Protein AF-A0A9W9YN54-F1 (afdb_monomer)

Foldseek 3Di:
DDLVLLVVVQVVVQVVQPVPDPPPDPRSCLPAQDEAEAEACRLVSVLVNLVSLLVVVVPPDPVSVSSQLSHQEYEYHQQQPDDPDDSDDPDVSSVVSCVVRHVYYYYHHDVVSVPPPDPDDDDVVVVVVSVVVVVVVVVVPDDDDDDDDDDDDDDDD

Structure (mmCIF, N/CA/C/O backbone):
data_AF-A0A9W9YN54-F1
#
_entry.id   AF-A0A9W9YN54-F1
#
loop_
_atom_site.group_PDB
_atom_site.id
_atom_site.type_symbol
_atom_site.label_atom_id
_atom_site.label_alt_id
_atom_site.label_comp_id
_atom_site.label_asym_id
_atom_site.label_entity_id
_atom_site.label_seq_id
_atom_site.pdbx_PDB_ins_code
_atom_site.Cartn_x
_atom_site.Cartn_y
_atom_site.Cartn_z
_atom_site.occupanc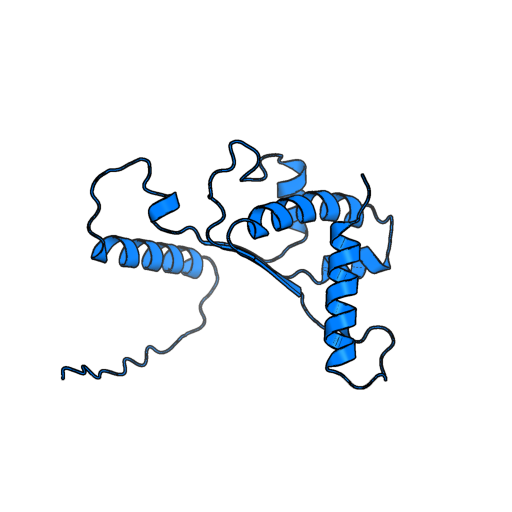y
_atom_site.B_iso_or_equiv
_atom_site.auth_seq_id
_atom_site.auth_comp_id
_atom_site.auth_asym_id
_atom_site.auth_atom_id
_atom_site.pdbx_PDB_model_num
ATOM 1 N N . MET A 1 1 ? 8.197 16.512 4.395 1.00 53.25 1 MET A N 1
ATOM 2 C CA . MET A 1 1 ? 7.361 15.857 3.370 1.00 53.25 1 MET A CA 1
ATOM 3 C C . MET A 1 1 ? 5.983 15.690 3.981 1.00 53.25 1 MET A C 1
ATOM 5 O O . MET A 1 1 ? 5.887 15.106 5.051 1.00 53.25 1 MET A O 1
ATOM 9 N N . THR A 1 2 ? 4.969 16.345 3.429 1.00 62.69 2 THR A N 1
ATOM 10 C CA . THR A 1 2 ? 3.601 16.359 3.968 1.00 62.69 2 THR A CA 1
ATOM 11 C C . THR A 1 2 ? 2.891 15.041 3.635 1.00 62.69 2 THR A C 1
ATOM 13 O O . THR A 1 2 ? 3.028 14.564 2.517 1.00 62.69 2 THR A O 1
ATOM 16 N N . MET A 1 3 ? 2.150 14.452 4.585 1.00 80.81 3 MET A N 1
ATOM 17 C CA . MET A 1 3 ? 1.389 13.193 4.414 1.00 80.81 3 MET A CA 1
ATOM 18 C C . MET A 1 3 ? 0.064 13.446 3.666 1.00 80.81 3 MET A C 1
ATOM 20 O O . MET A 1 3 ? -1.022 13.244 4.214 1.00 80.81 3 MET A O 1
ATOM 24 N N . VAL A 1 4 ? 0.134 14.046 2.476 1.00 85.69 4 VAL A N 1
ATOM 25 C CA . VAL A 1 4 ? -1.045 14.571 1.765 1.00 85.69 4 VAL A CA 1
ATOM 26 C C . VAL A 1 4 ? -1.868 13.439 1.162 1.00 85.69 4 VAL A C 1
ATOM 28 O O . VAL A 1 4 ? -3.093 13.473 1.266 1.00 85.69 4 VAL A O 1
ATOM 31 N N . LEU A 1 5 ? -1.226 12.433 0.565 1.00 89.69 5 LEU A N 1
ATOM 32 C CA . LEU A 1 5 ? -1.926 11.356 -0.134 1.00 89.69 5 LEU A CA 1
ATOM 33 C C . LEU A 1 5 ? -2.658 10.437 0.833 1.00 89.69 5 LEU A C 1
ATOM 35 O O . LEU A 1 5 ? -3.827 10.137 0.604 1.00 89.69 5 LEU A O 1
ATOM 39 N N . CYS A 1 6 ? -2.019 10.029 1.931 1.00 89.19 6 CYS A N 1
ATOM 40 C CA . CYS A 1 6 ? -2.658 9.173 2.928 1.00 89.19 6 CYS A CA 1
ATOM 41 C C . CYS A 1 6 ? -3.861 9.875 3.578 1.00 89.19 6 CYS A C 1
ATOM 43 O O . CYS A 1 6 ? -4.908 9.254 3.757 1.00 89.19 6 CYS A O 1
ATOM 45 N N . ASN A 1 7 ? -3.752 11.177 3.867 1.00 90.69 7 ASN A N 1
ATOM 46 C CA . ASN A 1 7 ? -4.880 11.963 4.374 1.00 90.69 7 ASN A CA 1
ATOM 47 C C . A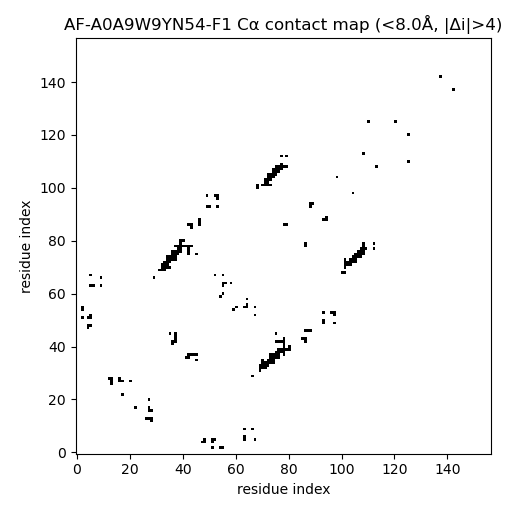SN A 1 7 ? -6.003 12.097 3.343 1.00 90.69 7 ASN A C 1
ATOM 49 O O . ASN A 1 7 ? -7.174 11.929 3.680 1.00 90.69 7 ASN A O 1
ATOM 53 N N . HIS A 1 8 ? -5.658 12.375 2.085 1.00 92.44 8 HIS A N 1
ATOM 54 C CA . HIS A 1 8 ? -6.644 12.505 1.018 1.00 92.44 8 HIS A CA 1
ATOM 55 C C . HIS A 1 8 ? -7.381 11.187 0.760 1.00 92.44 8 HIS A C 1
ATOM 57 O O . HIS A 1 8 ? -8.604 11.175 0.655 1.00 92.44 8 HIS A O 1
ATOM 63 N N . LEU A 1 9 ? -6.655 10.068 0.718 1.00 91.81 9 LEU A N 1
ATOM 64 C CA . LEU A 1 9 ? -7.225 8.738 0.530 1.00 91.81 9 LEU A CA 1
ATOM 65 C C . LEU A 1 9 ? -8.161 8.353 1.680 1.00 91.81 9 LEU A C 1
ATOM 67 O O . LEU A 1 9 ? -9.260 7.860 1.432 1.00 91.81 9 LEU A O 1
ATOM 71 N N . LYS A 1 10 ? -7.752 8.619 2.925 1.00 91.31 10 LYS A N 1
ATOM 72 C CA . LYS A 1 10 ? -8.599 8.418 4.102 1.00 91.31 10 LYS A CA 1
ATOM 73 C C . LYS A 1 10 ? -9.895 9.230 3.995 1.00 91.31 10 LYS A C 1
ATOM 75 O O . LYS A 1 10 ? -10.977 8.667 4.128 1.00 91.31 10 LYS A O 1
ATOM 80 N N . ALA A 1 11 ? -9.793 10.524 3.689 1.00 91.12 11 ALA A N 1
ATOM 81 C CA . ALA A 1 11 ? -10.954 11.401 3.545 1.00 91.12 11 ALA A CA 1
ATOM 82 C C . ALA A 1 11 ? -11.886 10.965 2.399 1.00 91.12 11 ALA A C 1
ATOM 84 O O . ALA A 1 11 ? -13.108 11.042 2.533 1.00 91.12 11 ALA A O 1
ATOM 85 N N . LEU A 1 12 ? -11.325 10.481 1.284 1.00 91.69 12 LEU A N 1
ATOM 86 C CA . LEU A 1 12 ? -12.092 9.945 0.161 1.00 91.69 12 LEU A CA 1
ATOM 87 C C . LEU A 1 12 ? -12.884 8.698 0.571 1.00 91.69 12 LEU A C 1
ATOM 89 O O . LEU A 1 12 ? -14.068 8.601 0.253 1.00 91.69 12 LEU A O 1
ATOM 93 N N . LEU A 1 13 ? -12.254 7.772 1.302 1.00 90.19 13 LEU A N 1
ATOM 94 C CA . LEU A 1 13 ? -12.911 6.565 1.803 1.00 90.19 13 LEU A CA 1
ATOM 95 C C . LEU A 1 13 ? -14.040 6.910 2.782 1.00 90.19 13 LEU A C 1
ATOM 97 O O . LEU A 1 13 ? -15.161 6.444 2.605 1.00 90.19 13 LEU A O 1
ATOM 101 N N . GLU A 1 14 ? -13.772 7.762 3.772 1.00 88.25 14 GLU A N 1
ATOM 102 C CA . GLU A 1 14 ? -14.780 8.216 4.739 1.00 88.25 14 GLU A CA 1
ATOM 103 C C . GLU A 1 14 ? -15.955 8.918 4.047 1.00 88.25 14 GLU A C 1
ATOM 105 O O . GLU A 1 14 ? -17.112 8.686 4.393 1.00 88.25 14 GLU A O 1
ATOM 110 N N . SER A 1 15 ? -15.677 9.753 3.039 1.00 89.75 15 SER A N 1
ATOM 111 C CA . SER A 1 15 ? -16.713 10.423 2.250 1.00 89.75 15 SER A CA 1
ATOM 112 C C . SER A 1 15 ? -17.566 9.431 1.460 1.00 89.75 15 SER A C 1
ATOM 114 O O . SER A 1 15 ? -18.791 9.549 1.467 1.00 89.75 15 SER A O 1
ATOM 116 N N . ALA A 1 16 ? -16.944 8.442 0.814 1.00 88.62 16 ALA A N 1
ATOM 117 C CA . ALA A 1 16 ? -17.654 7.410 0.066 1.00 88.62 16 ALA A CA 1
ATOM 118 C C . ALA A 1 16 ? -18.530 6.551 0.987 1.00 88.62 16 ALA A C 1
ATOM 120 O O . ALA A 1 16 ? -19.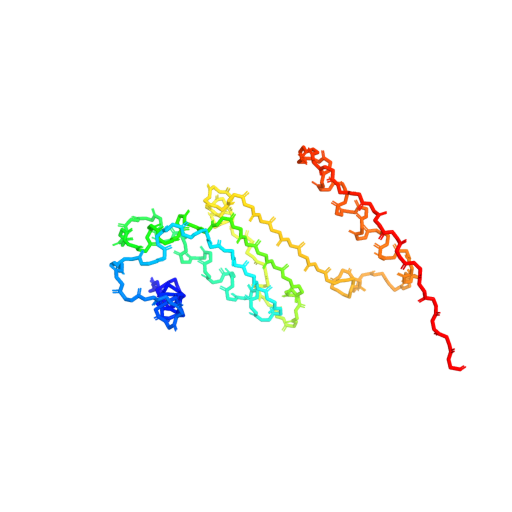680 6.275 0.655 1.00 88.62 16 ALA A O 1
ATOM 121 N N . VAL A 1 17 ? -18.027 6.173 2.162 1.00 86.56 17 VAL A N 1
ATOM 122 C CA . VAL A 1 17 ? -18.786 5.384 3.139 1.00 86.56 17 VAL A CA 1
ATOM 123 C C . VAL A 1 17 ? -19.966 6.179 3.696 1.00 86.56 17 VAL A C 1
ATOM 125 O O . VAL A 1 17 ? -21.081 5.665 3.701 1.00 86.56 17 VAL A O 1
ATOM 128 N N . ARG A 1 18 ? -19.772 7.453 4.060 1.00 84.81 18 ARG A N 1
ATOM 129 C CA . ARG A 1 18 ? -20.852 8.322 4.564 1.00 84.81 18 ARG A CA 1
ATOM 130 C C . ARG A 1 18 ? -21.996 8.503 3.564 1.00 84.81 18 ARG A C 1
ATOM 132 O O . ARG A 1 18 ? -23.139 8.655 3.963 1.00 84.81 18 ARG A O 1
ATOM 139 N N . GLN A 1 19 ? -21.706 8.469 2.264 1.00 85.31 19 GLN A N 1
ATOM 140 C CA . GLN A 1 19 ? -22.746 8.540 1.231 1.00 85.31 19 GLN A CA 1
ATOM 141 C C . GLN A 1 19 ? -23.568 7.249 1.095 1.00 85.31 19 GLN A C 1
ATOM 143 O O . GLN A 1 19 ? -24.634 7.279 0.487 1.00 85.31 19 GLN A O 1
ATOM 148 N N . ASN A 1 20 ? -23.077 6.122 1.617 1.00 83.75 20 ASN A N 1
ATOM 149 C CA . ASN A 1 20 ? -23.673 4.800 1.412 1.00 83.75 20 ASN A CA 1
ATOM 150 C C . ASN A 1 20 ? -24.163 4.130 2.707 1.00 83.75 20 ASN A C 1
ATOM 152 O O . ASN A 1 20 ? -24.905 3.153 2.622 1.00 83.75 20 ASN A O 1
ATOM 156 N N . LEU A 1 21 ? -23.778 4.633 3.885 1.00 77.69 21 LEU A N 1
ATOM 157 C CA . LEU A 1 21 ? -24.194 4.120 5.191 1.00 77.69 21 LEU A CA 1
ATOM 158 C C . LEU A 1 21 ? -24.948 5.191 6.001 1.00 77.69 21 LEU A C 1
ATOM 160 O O . LEU A 1 21 ? -24.616 6.372 5.899 1.00 77.69 21 LEU A O 1
ATOM 164 N N . PRO A 1 22 ? -25.951 4.801 6.810 1.00 68.94 22 PRO A N 1
ATOM 165 C CA . PRO A 1 22 ? -26.634 5.718 7.722 1.00 68.94 22 PRO A CA 1
ATOM 166 C C . PRO A 1 22 ? -25.660 6.305 8.762 1.00 68.94 22 PRO A C 1
ATOM 168 O O . PRO A 1 22 ? -24.761 5.613 9.231 1.00 68.94 22 PRO A O 1
ATOM 171 N N . GLU A 1 23 ? -25.834 7.589 9.100 1.00 62.34 23 GLU A N 1
ATOM 172 C CA . GLU A 1 23 ? -24.861 8.457 9.803 1.00 62.34 23 GLU A CA 1
ATOM 173 C C . GLU A 1 23 ? -24.582 8.138 11.295 1.00 62.34 23 GLU A C 1
ATOM 175 O O . GLU A 1 23 ? -24.257 9.039 12.065 1.00 62.34 23 GLU A O 1
ATOM 180 N N . GLU A 1 24 ? -24.698 6.891 11.753 1.00 64.50 24 GLU A N 1
ATOM 181 C CA . GLU A 1 24 ? -24.649 6.596 13.197 1.00 64.50 24 GLU A CA 1
ATOM 182 C C . GLU A 1 24 ? -23.244 6.325 13.778 1.00 64.50 24 GLU A C 1
ATOM 184 O O . GLU A 1 24 ? -23.108 6.282 14.999 1.00 64.50 24 GLU A O 1
ATOM 189 N N . GLU A 1 25 ? -22.180 6.211 12.967 1.00 64.62 25 GLU A N 1
ATOM 190 C CA . GLU A 1 25 ? -20.832 5.859 13.461 1.00 64.62 25 GLU A CA 1
ATOM 191 C C . GLU A 1 25 ? -19.753 6.941 13.263 1.00 64.62 25 GLU A C 1
ATOM 193 O O . GLU A 1 25 ? -19.559 7.489 12.176 1.00 64.62 25 GLU A O 1
ATOM 198 N N . GLU A 1 26 ? -18.991 7.194 14.336 1.00 65.88 26 GLU A N 1
ATOM 199 C CA . GLU A 1 26 ? -17.934 8.218 14.441 1.00 65.88 26 GLU A CA 1
ATOM 200 C C . GLU A 1 26 ? -16.684 7.903 13.581 1.00 65.88 26 GLU A C 1
ATOM 202 O O . GLU A 1 26 ? -15.976 8.814 13.149 1.00 65.88 26 GLU A O 1
ATOM 207 N N . ASP A 1 27 ? -16.449 6.621 13.274 1.00 68.38 27 ASP A N 1
ATOM 208 C CA . ASP A 1 27 ? -15.549 6.139 12.216 1.00 68.38 27 ASP A CA 1
ATOM 209 C C . ASP A 1 27 ? -16.167 4.893 11.576 1.00 68.38 27 ASP A C 1
ATOM 211 O O . ASP A 1 27 ? -15.740 3.765 11.821 1.00 68.38 27 ASP A O 1
ATOM 215 N N . ALA A 1 28 ? -17.163 5.118 10.716 1.00 72.88 28 ALA A N 1
ATOM 216 C CA . ALA A 1 28 ? -17.834 4.064 9.954 1.00 72.88 28 ALA A CA 1
ATOM 217 C C . ALA A 1 28 ? -16.875 3.203 9.112 1.00 72.88 28 ALA A C 1
ATOM 219 O O . ALA A 1 28 ? -17.297 2.224 8.509 1.00 72.88 28 ALA A O 1
ATOM 220 N N . THR A 1 29 ? -15.595 3.580 9.000 1.00 79.06 29 THR A N 1
ATOM 221 C CA . THR A 1 29 ? -14.605 2.833 8.234 1.00 79.06 29 THR A CA 1
ATOM 222 C C . THR A 1 29 ? -13.720 1.934 9.084 1.00 79.06 29 THR A C 1
ATOM 224 O O . THR A 1 29 ? -12.976 1.150 8.497 1.00 79.06 29 THR A O 1
ATOM 227 N N . PHE A 1 30 ? -13.755 2.041 10.416 1.00 80.38 30 PHE A N 1
ATOM 228 C CA . PHE A 1 30 ? -12.766 1.445 11.320 1.00 80.38 30 PHE A CA 1
ATOM 229 C C . PHE A 1 30 ? -12.598 -0.070 11.128 1.00 80.38 30 PHE A C 1
ATOM 231 O O . PHE A 1 30 ? -11.469 -0.559 11.077 1.00 80.38 30 PHE A O 1
ATOM 238 N N . ASP A 1 31 ? -13.696 -0.792 10.911 1.00 80.62 31 ASP A N 1
ATOM 239 C CA . ASP A 1 31 ? -13.688 -2.253 10.774 1.00 80.62 31 ASP A CA 1
ATOM 240 C C . ASP A 1 31 ? -13.366 -2.751 9.354 1.00 80.62 31 ASP A C 1
ATOM 242 O O . ASP A 1 31 ? -13.234 -3.956 9.117 1.00 80.62 31 ASP A O 1
ATOM 246 N N . PHE A 1 32 ? -13.192 -1.850 8.381 1.00 86.00 32 PHE A N 1
ATOM 247 C CA . PHE A 1 32 ? -12.896 -2.244 7.007 1.00 86.00 32 PHE A CA 1
ATOM 248 C C . PHE A 1 32 ? -11.399 -2.399 6.762 1.00 86.00 32 PHE A C 1
ATOM 250 O O . PHE A 1 32 ? -10.606 -1.466 6.940 1.00 86.00 32 PHE A O 1
ATOM 257 N N . GLN A 1 33 ? -11.030 -3.570 6.240 1.00 92.06 33 GLN A N 1
ATOM 258 C CA . GLN A 1 33 ? -9.744 -3.748 5.580 1.00 92.06 33 GLN A CA 1
ATOM 259 C C . GLN A 1 33 ? -9.696 -2.938 4.285 1.00 92.06 33 GLN A C 1
ATOM 261 O O . GLN A 1 33 ? -10.648 -2.920 3.504 1.00 92.06 33 GLN A O 1
ATOM 266 N N . VAL A 1 34 ? -8.551 -2.313 4.035 1.00 93.75 34 VAL A N 1
ATOM 267 C CA . VAL A 1 34 ? -8.307 -1.498 2.849 1.00 93.75 34 VAL A CA 1
ATOM 268 C C . VAL A 1 34 ? -7.433 -2.282 1.877 1.00 93.75 34 VAL A C 1
ATOM 270 O O . VAL A 1 34 ? -6.334 -2.725 2.212 1.00 93.75 34 VAL A O 1
ATOM 273 N N . ILE A 1 35 ? -7.918 -2.435 0.647 1.00 95.81 35 ILE A N 1
ATOM 274 C CA . ILE A 1 35 ? -7.162 -3.015 -0.464 1.00 95.81 35 ILE A CA 1
ATOM 275 C C . ILE A 1 35 ? -6.900 -1.902 -1.471 1.00 95.81 35 ILE A C 1
ATOM 277 O O . ILE A 1 35 ? -7.838 -1.291 -1.982 1.00 95.81 35 ILE A O 1
ATOM 281 N N . LEU A 1 36 ? -5.628 -1.642 -1.766 1.00 96.06 36 LEU A N 1
ATOM 282 C CA . LEU A 1 36 ? -5.232 -0.634 -2.744 1.00 96.06 36 LEU A CA 1
ATOM 283 C C . LEU A 1 36 ? -4.908 -1.300 -4.073 1.00 96.06 36 LEU A C 1
ATOM 285 O O . LEU A 1 36 ? -4.107 -2.230 -4.131 1.00 96.06 36 LEU A O 1
ATOM 289 N N . VAL A 1 37 ? -5.517 -0.808 -5.148 1.00 96.12 37 VAL A N 1
ATOM 290 C CA . VAL A 1 37 ? -5.298 -1.313 -6.504 1.00 96.12 37 VAL A CA 1
ATOM 291 C C . VAL A 1 37 ? -4.887 -0.151 -7.394 1.00 96.12 37 VAL A C 1
ATOM 293 O O . VAL A 1 37 ? -5.675 0.752 -7.662 1.00 96.12 37 VAL A O 1
ATOM 296 N N . GLY A 1 38 ? -3.635 -0.164 -7.834 1.00 93.00 38 GLY A N 1
ATOM 297 C CA . GLY A 1 38 ? -3.088 0.789 -8.785 1.00 93.00 38 GLY A CA 1
ATOM 298 C C . GLY A 1 38 ? -3.136 0.187 -10.176 1.00 93.00 38 GLY A C 1
ATOM 299 O O . GLY A 1 38 ? -2.579 -0.882 -10.390 1.00 93.00 38 GLY A O 1
ATOM 300 N N . PHE A 1 39 ? -3.784 0.868 -11.117 1.00 90.31 39 PHE A N 1
ATOM 301 C CA . PHE A 1 39 ? -3.764 0.504 -12.533 1.00 90.31 39 PHE A CA 1
ATOM 302 C C . PHE A 1 39 ? -3.125 1.619 -13.359 1.00 90.31 39 PHE A C 1
ATOM 304 O O . PHE A 1 39 ? -3.433 2.794 -13.134 1.00 90.31 39 PHE A O 1
ATOM 311 N N . SER A 1 40 ? -2.259 1.277 -14.319 1.00 85.25 40 SER A N 1
ATOM 312 C CA . SER A 1 40 ? -1.565 2.252 -15.172 1.00 85.25 40 SER A CA 1
ATOM 313 C C . SER A 1 40 ? -0.854 3.320 -14.314 1.00 85.25 40 SER A C 1
ATOM 315 O O . SER A 1 40 ? -0.047 2.982 -13.447 1.00 85.25 40 SER A O 1
ATOM 317 N N . LYS A 1 41 ? -1.184 4.610 -14.461 1.00 86.94 41 LYS A N 1
ATOM 318 C CA . LYS A 1 41 ? -0.635 5.699 -13.625 1.00 86.94 41 LYS A CA 1
ATOM 319 C C . LYS A 1 41 ? -1.001 5.602 -12.138 1.00 86.94 41 LYS A C 1
ATOM 321 O O . LYS A 1 41 ? -0.324 6.210 -11.313 1.00 86.94 41 LYS A O 1
ATOM 326 N N . GLY A 1 42 ? -2.009 4.812 -11.769 1.00 89.75 42 GLY A N 1
ATOM 327 C CA . GLY A 1 42 ? -2.321 4.508 -10.371 1.00 89.75 42 GLY A CA 1
ATOM 328 C C . GLY A 1 42 ? -1.166 3.817 -9.640 1.00 89.75 42 GLY A C 1
ATOM 329 O O . GLY A 1 42 ? -0.999 4.022 -8.442 1.00 89.75 42 GLY A O 1
ATOM 330 N N . CYS A 1 43 ? -0.307 3.082 -10.353 1.00 89.25 43 CYS A N 1
ATOM 331 C CA . CYS A 1 43 ? 0.907 2.485 -9.791 1.00 89.25 43 CYS A CA 1
ATOM 332 C C . CYS A 1 43 ? 1.898 3.539 -9.266 1.00 89.25 43 CYS A C 1
ATOM 334 O O . CYS A 1 43 ? 2.519 3.331 -8.228 1.00 89.25 43 CYS A O 1
ATOM 336 N N . VAL A 1 44 ? 1.990 4.706 -9.915 1.00 87.81 44 VAL A N 1
ATOM 337 C CA . VAL A 1 44 ? 2.825 5.825 -9.438 1.00 87.81 44 VAL A CA 1
ATOM 338 C C . VAL A 1 44 ? 2.278 6.386 -8.125 1.00 87.81 44 VAL A C 1
ATOM 340 O O . VAL A 1 44 ? 3.044 6.689 -7.213 1.00 87.81 44 VAL A O 1
ATOM 343 N N . VAL A 1 45 ? 0.953 6.472 -7.999 1.00 90.56 45 VAL A N 1
ATOM 344 C CA . VAL A 1 45 ? 0.296 6.913 -6.761 1.00 90.56 45 VAL A CA 1
ATOM 345 C C . VAL A 1 45 ? 0.547 5.912 -5.633 1.00 90.56 45 VAL A C 1
ATOM 347 O O . VAL A 1 45 ? 0.872 6.324 -4.523 1.00 90.56 45 VAL A O 1
ATOM 350 N N . LEU A 1 46 ? 0.481 4.603 -5.909 1.00 92.56 46 LEU A N 1
ATOM 351 C CA . LEU A 1 46 ? 0.846 3.582 -4.921 1.00 92.56 46 LEU A CA 1
ATOM 352 C C . LEU A 1 46 ? 2.295 3.727 -4.459 1.00 92.56 46 LEU A C 1
ATOM 354 O O . LEU A 1 46 ? 2.561 3.638 -3.261 1.00 92.56 46 LEU A O 1
ATOM 358 N N . ASN A 1 47 ? 3.217 4.005 -5.384 1.00 90.69 47 ASN A N 1
ATOM 359 C CA . ASN A 1 47 ? 4.613 4.226 -5.029 1.00 90.69 47 ASN A CA 1
ATOM 360 C C . ASN A 1 47 ? 4.743 5.413 -4.061 1.00 90.69 47 ASN A C 1
ATOM 362 O O . ASN A 1 47 ? 5.387 5.297 -3.022 1.00 90.69 47 ASN A O 1
ATOM 366 N N . GLN A 1 48 ? 4.072 6.531 -4.352 1.00 90.19 48 GLN A N 1
ATOM 367 C CA . GLN A 1 48 ? 4.053 7.718 -3.488 1.00 90.19 48 GLN A CA 1
ATOM 368 C C . GLN A 1 48 ? 3.437 7.439 -2.109 1.00 90.19 48 GLN A C 1
ATOM 370 O O . GLN A 1 48 ? 3.983 7.882 -1.097 1.00 90.19 48 GLN A O 1
ATOM 375 N N . ILE A 1 49 ? 2.355 6.657 -2.051 1.00 92.38 49 ILE A N 1
ATOM 376 C CA . ILE A 1 49 ? 1.732 6.229 -0.792 1.00 92.38 49 ILE A CA 1
ATOM 377 C C . ILE A 1 49 ? 2.740 5.480 0.083 1.00 92.38 49 ILE A C 1
ATOM 379 O O . ILE A 1 49 ? 2.794 5.733 1.279 1.00 92.38 49 ILE A O 1
ATOM 383 N N . ILE A 1 50 ? 3.590 4.619 -0.476 1.00 91.81 50 ILE A N 1
ATOM 384 C CA . ILE A 1 50 ? 4.575 3.860 0.316 1.00 91.81 50 ILE A CA 1
ATOM 385 C C . ILE A 1 50 ? 5.603 4.776 0.981 1.00 91.81 50 ILE A C 1
ATOM 387 O O . ILE A 1 50 ? 5.941 4.580 2.152 1.00 91.81 50 ILE A O 1
ATOM 391 N N . TYR A 1 51 ? 6.062 5.811 0.273 1.00 89.81 51 TYR A N 1
ATOM 392 C CA . TYR A 1 51 ? 6.930 6.821 0.876 1.00 89.81 51 TYR A CA 1
ATOM 393 C C . TYR A 1 51 ? 6.241 7.500 2.066 1.00 89.81 51 TYR A C 1
ATOM 395 O O . TYR A 1 51 ? 6.866 7.677 3.115 1.00 89.81 51 TYR A O 1
ATOM 403 N N . GLU A 1 52 ? 4.952 7.828 1.944 1.00 90.56 52 GLU A N 1
ATOM 404 C CA . GLU A 1 52 ? 4.178 8.410 3.042 1.00 90.56 52 GLU A CA 1
ATOM 405 C C . GLU A 1 52 ? 3.921 7.417 4.183 1.00 90.56 52 GLU A C 1
ATOM 407 O O . GLU A 1 52 ? 4.069 7.801 5.341 1.00 90.56 52 GLU A O 1
ATOM 412 N N . LEU A 1 53 ? 3.619 6.144 3.906 1.00 89.44 53 LEU A N 1
ATOM 413 C CA . LEU A 1 53 ? 3.378 5.119 4.931 1.00 89.44 53 LEU A CA 1
ATOM 414 C C . LEU A 1 53 ? 4.573 4.964 5.875 1.00 89.44 53 LEU A C 1
ATOM 416 O O . LEU A 1 53 ? 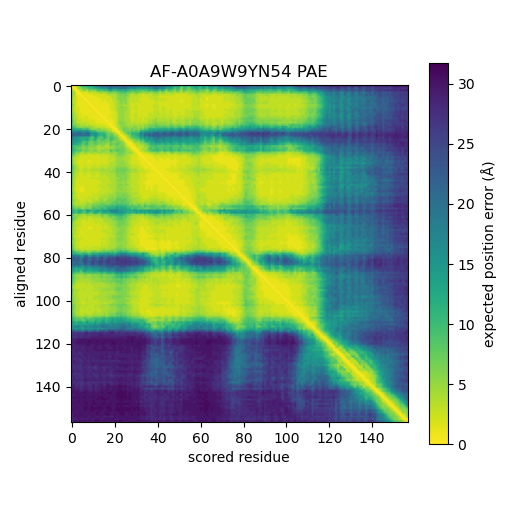4.388 4.870 7.089 1.00 89.44 53 LEU A O 1
ATOM 420 N N . SER A 1 54 ? 5.795 5.025 5.340 1.00 86.94 54 SER A N 1
ATOM 421 C CA . SER A 1 54 ? 7.010 4.990 6.162 1.00 86.94 54 SER A CA 1
ATOM 422 C C . SER A 1 54 ? 7.094 6.146 7.168 1.00 86.94 54 SER A C 1
ATOM 424 O O . SER A 1 54 ? 7.625 5.979 8.265 1.00 86.94 54 SER A O 1
ATOM 426 N N . MET A 1 55 ? 6.532 7.307 6.816 1.00 84.56 55 MET A N 1
ATOM 427 C CA . MET A 1 55 ? 6.473 8.494 7.670 1.00 84.56 55 MET A CA 1
ATOM 428 C C . MET A 1 55 ? 5.294 8.422 8.643 1.00 84.56 55 MET A C 1
ATOM 430 O O . MET A 1 55 ? 5.435 8.810 9.800 1.00 84.56 55 MET A O 1
ATOM 434 N N . VAL A 1 56 ? 4.149 7.884 8.209 1.00 84.31 56 VAL A N 1
ATOM 435 C CA . VAL A 1 56 ? 2.965 7.672 9.059 1.00 84.31 56 VAL A CA 1
ATOM 436 C C . VAL A 1 56 ? 3.309 6.765 10.240 1.00 84.31 56 VAL A C 1
ATOM 438 O O .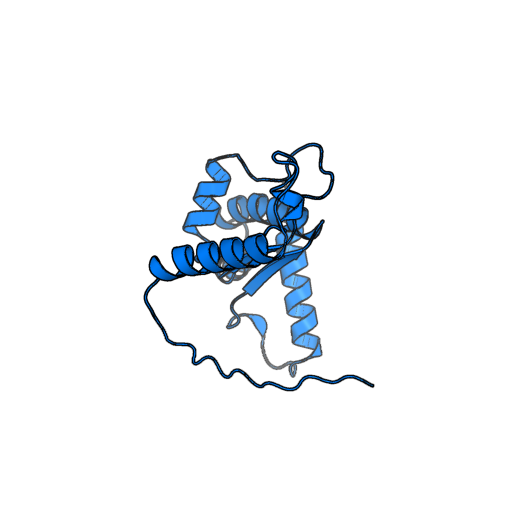 VAL A 1 56 ? 2.989 7.090 11.385 1.00 84.31 56 VAL A O 1
ATOM 441 N N . SER A 1 57 ? 4.039 5.673 9.995 1.00 76.88 57 SER A N 1
ATOM 442 C CA . SER A 1 57 ? 4.465 4.747 11.052 1.00 76.88 57 SER A CA 1
ATOM 443 C C . SER A 1 57 ? 5.479 5.335 12.038 1.00 76.88 57 SER A C 1
ATOM 445 O O . SER A 1 57 ? 5.733 4.719 13.069 1.00 76.88 57 SER A O 1
ATOM 447 N N . ALA A 1 58 ? 6.034 6.523 11.773 1.00 77.62 58 ALA A N 1
ATOM 448 C CA . ALA A 1 58 ? 6.832 7.256 12.754 1.00 77.62 58 ALA A CA 1
ATOM 449 C C . ALA A 1 58 ? 5.971 7.895 13.868 1.00 77.62 58 ALA A C 1
ATOM 451 O O . ALA A 1 58 ? 6.518 8.502 14.785 1.00 77.62 58 ALA A O 1
ATOM 452 N N . GLY A 1 59 ? 4.639 7.743 13.814 1.00 68.44 59 GLY A N 1
ATOM 453 C CA . GLY A 1 59 ? 3.731 8.072 14.916 1.00 68.44 59 GLY A CA 1
ATOM 454 C C . GLY A 1 59 ? 3.303 9.538 14.982 1.00 68.44 59 GLY A C 1
ATOM 455 O O . GLY A 1 59 ? 2.864 9.992 16.033 1.00 68.44 59 GLY A O 1
ATOM 456 N N . VAL A 1 60 ? 3.420 10.282 13.877 1.00 74.31 60 VAL A N 1
ATOM 457 C CA . VAL A 1 60 ? 3.069 11.714 13.827 1.00 74.31 60 VAL A CA 1
ATOM 458 C C . VAL A 1 60 ? 1.556 11.941 13.966 1.00 74.31 60 VAL A C 1
ATOM 460 O O . VAL A 1 60 ? 1.140 12.922 14.575 1.00 74.31 60 VAL A O 1
ATOM 463 N N . ASP A 1 61 ? 0.734 11.030 13.436 1.00 83.06 61 ASP A N 1
ATOM 464 C CA . ASP A 1 61 ? -0.730 11.097 13.506 1.00 83.06 61 ASP A CA 1
ATOM 465 C C . ASP A 1 61 ? -1.315 9.707 13.840 1.00 83.06 61 ASP A C 1
ATOM 467 O O . ASP A 1 61 ? -1.293 8.809 12.990 1.00 83.06 61 ASP A O 1
ATOM 471 N N . PRO A 1 62 ? -1.860 9.504 15.057 1.00 83.94 62 PRO A N 1
ATOM 472 C CA . PRO A 1 62 ? -2.448 8.230 15.471 1.00 83.94 62 PRO A CA 1
ATOM 473 C C . PRO A 1 62 ? -3.633 7.782 14.611 1.00 83.94 62 PRO A C 1
ATOM 475 O O . PRO A 1 62 ? -3.794 6.587 14.363 1.00 83.94 62 PRO A O 1
ATOM 478 N N . ARG A 1 63 ? -4.458 8.722 14.133 1.00 83.06 63 ARG A N 1
ATOM 479 C CA . ARG A 1 63 ? -5.633 8.408 13.309 1.00 83.06 63 ARG A CA 1
ATOM 480 C C . ARG A 1 63 ? -5.211 7.981 11.911 1.00 83.06 63 ARG A C 1
ATOM 482 O O . ARG A 1 63 ? -5.842 7.111 11.317 1.00 83.06 63 ARG A O 1
ATOM 489 N N . LEU A 1 64 ? -4.160 8.596 11.379 1.00 88.00 64 LEU A N 1
ATOM 490 C CA . LEU A 1 64 ? -3.591 8.203 10.096 1.00 88.00 64 LEU A CA 1
ATOM 491 C C . LEU A 1 64 ? -2.849 6.868 10.197 1.00 88.00 64 LEU A C 1
ATOM 493 O O . LEU A 1 64 ? -2.939 6.052 9.285 1.00 88.00 64 LEU A O 1
ATOM 497 N N . ASN A 1 65 ? -2.185 6.609 11.325 1.00 89.56 65 ASN A N 1
ATOM 498 C CA . ASN A 1 65 ? -1.556 5.321 11.598 1.00 89.56 65 ASN A CA 1
ATOM 499 C C . ASN A 1 65 ? -2.586 4.185 11.698 1.00 89.56 65 ASN A C 1
ATOM 501 O O . ASN A 1 65 ? -2.363 3.125 11.123 1.00 89.56 65 ASN A O 1
ATOM 505 N N . ALA A 1 66 ? -3.732 4.424 12.345 1.00 89.12 66 ALA A N 1
ATOM 506 C CA . ALA A 1 66 ? -4.838 3.465 12.390 1.00 89.12 66 ALA A CA 1
ATOM 507 C C . ALA A 1 66 ? -5.428 3.182 10.997 1.00 89.12 66 ALA A C 1
ATOM 509 O O . ALA A 1 66 ? -5.746 2.042 10.672 1.00 89.12 66 ALA A O 1
ATOM 510 N N . PHE A 1 67 ? -5.544 4.199 10.138 1.00 90.19 67 PHE A N 1
ATOM 511 C CA . PHE A 1 67 ? -5.919 3.996 8.737 1.00 90.19 67 PHE A CA 1
ATOM 512 C C . PHE A 1 67 ? -4.867 3.170 7.978 1.00 90.19 67 PHE A C 1
ATOM 514 O O . PHE A 1 67 ? -5.203 2.172 7.344 1.00 90.19 67 PHE A O 1
ATOM 521 N N . ALA A 1 68 ? -3.590 3.543 8.084 1.00 91.00 68 ALA A N 1
ATOM 522 C CA . ALA A 1 68 ? -2.488 2.855 7.418 1.00 91.00 68 ALA A CA 1
ATOM 523 C C . ALA A 1 68 ? -2.390 1.376 7.819 1.00 91.00 68 ALA A C 1
ATOM 525 O O . ALA A 1 68 ? -2.172 0.526 6.959 1.00 91.00 68 ALA A O 1
ATOM 526 N N . SER A 1 69 ? -2.614 1.048 9.096 1.00 91.62 69 SER A N 1
ATOM 527 C CA . SER A 1 69 ? -2.586 -0.337 9.581 1.00 91.62 69 SER A CA 1
ATOM 528 C C . SER A 1 69 ? -3.705 -1.216 9.023 1.00 91.62 69 SER A C 1
ATOM 530 O O . SER A 1 69 ? -3.619 -2.436 9.125 1.00 91.62 69 SER A O 1
ATOM 532 N N . ARG A 1 70 ? -4.754 -0.626 8.434 1.00 93.12 70 ARG A N 1
ATOM 533 C CA . ARG A 1 70 ? -5.851 -1.369 7.793 1.00 93.12 70 ARG A CA 1
ATOM 534 C C . ARG A 1 70 ? -5.555 -1.745 6.346 1.00 93.12 70 ARG A C 1
ATOM 536 O O . ARG A 1 70 ? -6.317 -2.523 5.772 1.00 93.12 70 ARG A O 1
ATOM 543 N N . ILE A 1 71 ? -4.479 -1.226 5.749 1.00 94.75 71 ILE A N 1
ATOM 544 C CA . ILE A 1 71 ? -4.068 -1.592 4.390 1.00 94.75 71 ILE A CA 1
ATOM 545 C C . ILE A 1 71 ? -3.555 -3.033 4.411 1.00 94.75 71 ILE A C 1
ATOM 547 O O . ILE A 1 71 ? -2.420 -3.307 4.795 1.00 94.75 71 ILE A O 1
ATOM 551 N N . SER A 1 72 ? -4.407 -3.970 4.003 1.00 95.62 72 SER A N 1
ATOM 552 C CA . SER A 1 72 ? -4.096 -5.399 4.057 1.00 95.62 72 SER A CA 1
ATOM 553 C C . SER A 1 72 ? -3.430 -5.897 2.780 1.00 95.62 72 SER A C 1
ATOM 555 O O . SER A 1 72 ? -2.651 -6.851 2.814 1.00 95.62 72 SER A O 1
ATOM 557 N N . THR A 1 73 ? -3.738 -5.268 1.641 1.00 96.12 73 THR A N 1
ATOM 558 C CA . THR A 1 73 ? -3.206 -5.679 0.341 1.00 96.12 73 THR A CA 1
ATOM 559 C C . THR A 1 73 ? -2.953 -4.500 -0.590 1.00 96.12 73 THR A C 1
ATOM 561 O O . THR A 1 73 ? -3.771 -3.584 -0.675 1.00 96.12 73 THR A O 1
ATOM 564 N N . MET A 1 74 ? -1.862 -4.567 -1.356 1.00 96.50 74 MET A N 1
ATOM 565 C CA . MET A 1 74 ? -1.581 -3.646 -2.461 1.00 96.50 74 MET A CA 1
ATOM 566 C C . MET A 1 74 ? -1.373 -4.404 -3.779 1.00 96.50 74 MET A C 1
ATOM 568 O O . MET A 1 74 ? -0.639 -5.393 -3.820 1.00 96.50 74 MET A O 1
ATOM 572 N N . TYR A 1 75 ? -2.017 -3.932 -4.848 1.00 94.81 75 TYR A N 1
ATOM 573 C CA . TYR A 1 75 ? -1.939 -4.474 -6.204 1.00 94.81 75 TYR A CA 1
ATOM 574 C C . TYR A 1 75 ? -1.356 -3.443 -7.170 1.00 94.81 75 TYR A C 1
ATOM 576 O O . TYR A 1 75 ? -1.936 -2.373 -7.343 1.00 94.81 75 TYR A O 1
ATOM 584 N N . TRP A 1 76 ? -0.282 -3.798 -7.868 1.00 92.44 76 TRP A N 1
ATOM 585 C CA . TRP A 1 76 ? 0.178 -3.088 -9.062 1.00 92.44 76 TRP A CA 1
ATOM 586 C C . TRP A 1 76 ? -0.349 -3.821 -10.283 1.00 92.44 76 TRP A C 1
ATOM 588 O O . TRP A 1 76 ? -0.010 -4.983 -10.487 1.00 92.44 76 TRP A O 1
ATOM 598 N N . LEU A 1 77 ? -1.180 -3.157 -11.077 1.00 90.50 77 LEU A N 1
ATOM 599 C CA . LEU A 1 77 ? -1.751 -3.676 -12.312 1.00 90.50 77 LEU A CA 1
ATOM 600 C C . LEU A 1 77 ? -1.224 -2.843 -13.482 1.00 90.50 77 LEU A C 1
ATOM 602 O O . LEU A 1 77 ? -1.508 -1.651 -13.587 1.00 90.50 77 LEU A O 1
ATOM 606 N N . ASP A 1 78 ? -0.471 -3.469 -14.377 1.00 84.38 78 ASP A N 1
ATOM 607 C CA . ASP A 1 78 ? -0.037 -2.863 -15.640 1.00 84.38 78 ASP A CA 1
ATOM 608 C C . ASP A 1 78 ? 0.695 -1.507 -15.456 1.00 84.38 78 ASP A C 1
ATOM 610 O O . ASP A 1 78 ? 0.432 -0.526 -16.150 1.00 84.38 78 ASP A O 1
ATOM 614 N N . GLY A 1 79 ? 1.605 -1.426 -14.476 1.00 71.31 79 GLY A N 1
ATOM 615 C CA . GLY A 1 79 ? 2.251 -0.178 -14.031 1.00 71.31 79 GLY A CA 1
ATOM 616 C C . GLY A 1 79 ? 3.411 0.359 -14.880 1.00 71.31 79 GLY A C 1
ATOM 617 O O . GLY A 1 79 ? 3.995 1.376 -14.523 1.00 71.31 79 GLY A O 1
ATOM 618 N N . GLY A 1 80 ? 3.767 -0.297 -15.982 1.00 65.25 80 GLY A N 1
ATOM 619 C CA . GLY A 1 80 ? 4.971 -0.037 -16.779 1.00 65.25 80 GLY A CA 1
ATOM 620 C C . GLY A 1 80 ? 4.807 0.935 -17.952 1.00 65.25 80 GLY A C 1
ATOM 621 O O . GLY A 1 80 ? 5.514 0.791 -18.944 1.00 65.25 80 GLY A O 1
ATOM 622 N N . HIS A 1 81 ? 3.872 1.889 -17.906 1.00 57.16 81 HIS A N 1
ATOM 623 C CA . HIS A 1 81 ? 3.659 2.801 -19.037 1.00 57.16 81 HIS A CA 1
ATOM 624 C C . HIS A 1 81 ? 4.565 4.045 -18.958 1.00 57.16 81 HIS A C 1
ATOM 626 O O . HIS A 1 81 ? 4.318 4.950 -18.162 1.00 57.16 81 HIS A O 1
ATOM 632 N N . SER A 1 82 ? 5.599 4.078 -19.807 1.00 51.94 82 SER A N 1
ATOM 633 C CA . SER A 1 82 ? 6.326 5.279 -20.273 1.00 51.94 82 SER A CA 1
ATOM 634 C C . SER A 1 82 ? 6.877 6.237 -19.201 1.00 51.94 82 SER A C 1
ATOM 636 O O . SER A 1 82 ? 6.968 7.441 -19.436 1.00 51.94 82 SER A O 1
ATOM 638 N N . GLY A 1 83 ? 7.235 5.734 -18.019 1.00 53.97 83 GLY A N 1
ATOM 639 C CA . GLY A 1 83 ? 7.956 6.506 -17.006 1.00 53.97 83 GLY A CA 1
ATOM 640 C C . GLY A 1 83 ? 9.459 6.297 -17.148 1.00 53.97 83 GLY A C 1
ATOM 641 O O . GLY A 1 83 ? 9.949 5.207 -16.874 1.00 53.97 83 GLY A O 1
ATOM 642 N N . GLU A 1 84 ? 10.199 7.330 -17.549 1.00 55.62 84 GLU A N 1
ATOM 643 C CA . GLU A 1 84 ? 11.663 7.285 -17.718 1.00 55.62 84 GLU A CA 1
ATOM 644 C C . GLU A 1 84 ? 12.429 7.055 -16.387 1.00 55.62 84 GLU A C 1
ATOM 646 O O . GLU A 1 84 ? 13.634 6.817 -16.401 1.00 55.62 84 GLU A O 1
ATOM 651 N N . SER A 1 85 ? 11.755 7.104 -15.223 1.00 57.50 85 SER A N 1
ATOM 652 C CA . SER A 1 85 ? 12.314 6.801 -13.890 1.00 57.50 85 SER A CA 1
ATOM 653 C C . SER A 1 85 ? 11.216 6.557 -12.827 1.00 57.50 85 SER A C 1
ATOM 655 O O . SER A 1 85 ? 10.065 6.945 -13.018 1.00 57.50 85 SER A O 1
ATOM 657 N N . ASN A 1 86 ? 11.562 5.923 -11.692 1.00 58.56 86 ASN A N 1
ATOM 658 C CA . ASN A 1 86 ? 10.694 5.691 -10.511 1.00 58.56 86 ASN A CA 1
ATOM 659 C C . ASN A 1 86 ? 9.422 4.839 -10.721 1.00 58.56 86 ASN A C 1
ATOM 661 O O . ASN A 1 86 ? 8.499 4.873 -9.902 1.00 58.56 86 ASN A O 1
ATOM 665 N N . THR A 1 87 ? 9.383 4.025 -11.777 1.00 67.31 87 THR A N 1
ATOM 666 C CA . THR A 1 87 ? 8.322 3.022 -11.994 1.00 67.31 87 THR A CA 1
ATOM 667 C C . THR A 1 87 ? 8.223 2.036 -10.829 1.00 67.31 87 THR A C 1
ATOM 669 O O . THR A 1 87 ? 7.129 1.621 -10.447 1.00 67.31 87 THR A O 1
ATOM 672 N N . TRP A 1 88 ? 9.366 1.720 -10.218 1.00 75.12 88 TRP A N 1
ATOM 673 C CA . TRP A 1 88 ? 9.484 0.812 -9.084 1.00 75.12 88 TRP A CA 1
ATOM 674 C C . TRP A 1 88 ? 10.172 1.504 -7.916 1.00 75.12 88 TRP A C 1
ATOM 676 O O . TRP A 1 88 ? 11.078 2.316 -8.108 1.00 75.12 88 TRP A O 1
ATOM 686 N N . ILE A 1 89 ? 9.767 1.146 -6.700 1.00 82.75 89 ILE A N 1
ATOM 687 C CA . ILE A 1 89 ? 10.501 1.525 -5.495 1.00 82.75 89 ILE A CA 1
ATOM 688 C C . ILE A 1 89 ? 11.692 0.585 -5.380 1.00 82.75 89 ILE A C 1
ATOM 690 O O . ILE A 1 89 ? 11.522 -0.622 -5.237 1.00 82.75 89 ILE A O 1
ATOM 694 N N . THR A 1 90 ? 12.892 1.146 -5.443 1.00 85.12 90 THR A N 1
ATOM 695 C CA . THR A 1 90 ? 14.148 0.391 -5.336 1.00 85.12 90 THR A CA 1
ATOM 696 C C . THR A 1 90 ? 14.881 0.644 -4.024 1.00 85.12 90 THR A C 1
ATOM 698 O O . THR A 1 90 ? 15.832 -0.059 -3.710 1.00 85.12 90 THR A O 1
ATOM 701 N N . ASP A 1 91 ? 14.463 1.651 -3.257 1.00 88.00 91 ASP A N 1
ATOM 702 C CA . ASP A 1 91 ? 15.077 1.975 -1.972 1.00 88.00 91 ASP A CA 1
ATOM 703 C C . ASP A 1 91 ? 14.628 0.964 -0.900 1.00 88.00 91 ASP A C 1
ATOM 705 O O . ASP A 1 91 ? 13.447 0.861 -0.545 1.00 88.00 91 ASP A O 1
ATOM 709 N N . GLU A 1 92 ? 15.607 0.209 -0.393 1.00 90.75 92 GLU A N 1
ATOM 710 C CA . GLU A 1 92 ? 15.431 -0.887 0.562 1.00 90.75 92 GLU A CA 1
ATOM 711 C C . GLU A 1 92 ? 14.707 -0.465 1.840 1.00 90.75 92 GLU A C 1
ATOM 713 O O . GLU A 1 92 ? 13.944 -1.253 2.401 1.00 90.75 92 GLU A O 1
ATOM 718 N N . LYS A 1 93 ? 14.887 0.780 2.299 1.00 91.56 93 LYS A N 1
ATOM 719 C CA . LYS A 1 93 ? 14.234 1.280 3.515 1.00 91.56 93 LYS A CA 1
ATOM 720 C C . LYS A 1 93 ? 12.715 1.232 3.373 1.00 91.56 93 LYS A C 1
ATOM 722 O O . LYS A 1 93 ? 12.015 0.826 4.303 1.00 91.56 93 LYS A O 1
ATOM 727 N N . PHE A 1 94 ? 12.207 1.658 2.221 1.00 90.06 94 PHE A N 1
ATOM 728 C CA . PHE A 1 94 ? 10.773 1.702 1.953 1.00 90.06 94 PHE A CA 1
ATOM 729 C C . PHE A 1 94 ? 10.223 0.317 1.621 1.00 90.06 94 PHE A C 1
ATOM 731 O O . PHE A 1 94 ? 9.120 -0.007 2.052 1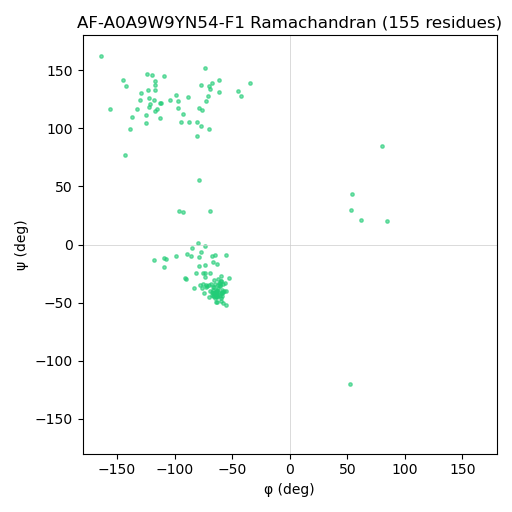.00 90.06 94 PHE A O 1
ATOM 738 N N . LEU A 1 95 ? 11.002 -0.529 0.940 1.00 91.19 95 LEU A N 1
ATOM 739 C CA . LEU A 1 95 ? 10.632 -1.926 0.692 1.00 91.19 95 LEU A CA 1
ATOM 740 C C . LEU A 1 95 ? 10.529 -2.736 1.988 1.00 91.19 95 LEU A C 1
ATOM 742 O O . LEU A 1 95 ? 9.574 -3.487 2.168 1.00 91.19 95 LEU A O 1
ATOM 746 N N . TYR A 1 96 ? 11.471 -2.554 2.914 1.00 91.56 96 TYR A N 1
ATOM 747 C CA . TYR A 1 96 ? 11.436 -3.210 4.219 1.00 91.56 96 TYR A CA 1
ATOM 748 C C . TYR A 1 96 ? 10.231 -2.757 5.045 1.00 91.56 96 TYR A C 1
ATOM 750 O O . TYR A 1 96 ? 9.533 -3.580 5.638 1.00 91.56 96 TYR A O 1
ATOM 758 N N . HIS A 1 97 ? 9.958 -1.448 5.066 1.00 91.06 97 HIS A N 1
ATOM 759 C CA . HIS A 1 97 ? 8.770 -0.910 5.726 1.00 91.06 97 HIS A CA 1
ATOM 760 C C . HIS A 1 97 ? 7.487 -1.488 5.113 1.00 91.06 97 HIS A C 1
ATOM 762 O O . HIS A 1 97 ? 6.654 -2.028 5.839 1.00 91.06 97 HIS A O 1
ATOM 768 N N . LEU A 1 98 ? 7.377 -1.483 3.784 1.00 91.94 98 LEU A N 1
ATOM 769 C CA . LEU A 1 98 ? 6.248 -2.060 3.064 1.00 91.94 98 LEU A CA 1
ATOM 770 C C . LEU A 1 98 ? 6.031 -3.536 3.429 1.00 91.94 98 LEU A C 1
ATOM 772 O O . LEU A 1 98 ? 4.935 -3.903 3.842 1.00 91.94 98 LEU A O 1
ATOM 776 N N . ALA A 1 99 ? 7.072 -4.368 3.338 1.00 91.31 99 ALA A N 1
ATOM 777 C CA . ALA A 1 99 ? 6.990 -5.800 3.634 1.00 91.31 99 ALA A CA 1
ATOM 778 C C . ALA A 1 99 ? 6.617 -6.093 5.097 1.00 91.31 99 ALA A C 1
ATOM 780 O O . ALA A 1 99 ? 5.989 -7.108 5.390 1.00 91.31 99 ALA A O 1
ATOM 781 N N . LYS A 1 100 ? 6.995 -5.206 6.023 1.00 91.56 100 LYS A N 1
ATOM 782 C CA . LYS A 1 100 ? 6.658 -5.332 7.444 1.00 91.56 100 LYS A CA 1
ATOM 783 C C . LYS A 1 100 ? 5.200 -4.972 7.743 1.00 91.56 100 LYS A C 1
ATOM 785 O O . LYS A 1 100 ? 4.624 -5.533 8.672 1.00 91.56 100 LYS A O 1
ATOM 790 N N . HIS A 1 101 ? 4.635 -4.009 7.018 1.00 90.31 101 HIS A N 1
ATOM 791 C CA . HIS A 1 101 ? 3.357 -3.386 7.372 1.00 90.31 101 HIS A CA 1
ATOM 792 C C . HIS A 1 101 ? 2.191 -3.759 6.452 1.00 90.31 101 HIS A C 1
ATOM 794 O O . HIS A 1 101 ? 1.047 -3.634 6.878 1.00 90.31 101 HIS A O 1
ATOM 800 N N . VAL A 1 102 ? 2.454 -4.246 5.238 1.00 93.81 102 VAL A N 1
ATOM 801 C CA . VAL A 1 102 ? 1.426 -4.681 4.284 1.00 93.81 102 VAL A CA 1
ATOM 802 C C . VAL A 1 102 ? 1.524 -6.201 4.093 1.00 93.81 102 VAL A C 1
ATOM 804 O O . VAL A 1 102 ? 2.465 -6.671 3.452 1.00 93.81 102 VAL A O 1
ATOM 807 N N . PRO A 1 103 ? 0.560 -6.986 4.614 1.00 93.31 103 PRO A N 1
ATOM 808 C CA . PRO A 1 103 ? 0.621 -8.451 4.595 1.00 93.31 103 PRO A CA 1
ATOM 809 C C . PRO A 1 103 ? 0.669 -9.089 3.203 1.00 93.31 103 PRO A C 1
ATOM 811 O O . PRO A 1 103 ? 1.257 -10.156 3.037 1.00 93.31 103 PRO A O 1
ATOM 814 N N . SER A 1 104 ? 0.019 -8.481 2.205 1.00 95.00 104 SER A N 1
ATOM 815 C CA . SER A 1 104 ? -0.066 -9.032 0.851 1.00 95.00 104 SER A CA 1
ATOM 816 C C . SER A 1 104 ? 0.306 -7.988 -0.198 1.00 95.00 104 SER A C 1
ATOM 818 O O . SER A 1 104 ? -0.315 -6.935 -0.316 1.00 95.00 104 SER A O 1
ATOM 820 N N . ILE A 1 105 ? 1.282 -8.319 -1.036 1.00 92.69 105 ILE A N 1
ATOM 821 C CA . ILE A 1 105 ? 1.747 -7.480 -2.144 1.00 92.69 105 ILE A CA 1
ATOM 822 C C . ILE A 1 105 ? 1.583 -8.291 -3.421 1.00 92.69 105 ILE A C 1
ATOM 824 O O . ILE A 1 105 ? 2.053 -9.427 -3.496 1.00 92.69 105 ILE A O 1
ATOM 828 N N . ARG A 1 106 ? 0.890 -7.737 -4.418 1.00 92.56 106 ARG A N 1
ATOM 829 C CA . ARG A 1 106 ? 0.646 -8.412 -5.696 1.00 92.56 106 ARG A CA 1
ATOM 830 C C . ARG A 1 106 ? 1.026 -7.515 -6.857 1.00 92.56 106 ARG A C 1
ATOM 832 O O . ARG A 1 106 ? 0.610 -6.364 -6.931 1.00 92.56 106 ARG A O 1
ATOM 839 N N . VAL A 1 107 ? 1.798 -8.062 -7.782 1.00 89.38 107 VAL A N 1
ATOM 840 C CA . VAL A 1 107 ? 2.229 -7.358 -8.987 1.00 89.38 107 VAL A CA 1
ATOM 841 C C . VAL A 1 107 ? 1.752 -8.163 -10.184 1.00 89.38 107 VAL A C 1
ATOM 843 O O . VAL A 1 107 ? 2.119 -9.323 -10.352 1.00 89.38 107 VAL A O 1
ATOM 846 N N . HIS A 1 108 ? 0.901 -7.546 -10.993 1.00 87.44 108 HIS A N 1
ATOM 847 C CA . HIS A 1 108 ? 0.380 -8.088 -12.233 1.00 87.44 108 HIS A CA 1
ATOM 848 C C . HIS A 1 108 ? 0.844 -7.192 -13.371 1.00 87.44 108 HIS A C 1
ATOM 850 O O . HIS A 1 108 ? 0.457 -6.029 -13.476 1.00 87.44 108 HIS A O 1
ATOM 856 N N . VAL A 1 109 ? 1.674 -7.756 -14.228 1.00 78.06 109 VAL A N 1
ATOM 857 C CA . VAL A 1 109 ? 2.163 -7.106 -15.439 1.00 78.06 109 VAL A CA 1
ATOM 858 C C . VAL A 1 109 ? 1.526 -7.779 -16.641 1.00 78.06 109 VAL A C 1
ATOM 860 O O . VAL A 1 109 ? 1.274 -8.987 -16.630 1.00 78.06 109 VAL A O 1
ATOM 863 N N . THR A 1 110 ? 1.235 -7.000 -17.677 1.00 72.31 110 THR A N 1
ATOM 864 C CA . THR A 1 110 ? 0.796 -7.579 -18.945 1.00 72.31 110 THR A CA 1
ATOM 865 C C . THR A 1 110 ? 1.994 -8.216 -19.655 1.00 72.31 110 THR A C 1
ATOM 867 O O . THR A 1 110 ? 3.124 -7.749 -19.494 1.00 72.31 110 THR A O 1
ATOM 870 N N . PRO A 1 111 ? 1.794 -9.255 -20.488 1.00 64.88 111 PRO A N 1
ATOM 871 C CA . PRO A 1 111 ? 2.874 -9.815 -21.299 1.00 64.88 111 PRO A CA 1
ATOM 872 C C . PRO A 1 111 ? 3.613 -8.759 -22.134 1.00 64.88 111 PRO A C 1
ATOM 874 O O . PRO A 1 111 ? 4.808 -8.903 -22.364 1.00 64.88 111 PRO A O 1
ATOM 877 N N . TYR A 1 112 ? 2.936 -7.675 -22.532 1.00 61.38 112 TYR A N 1
ATOM 878 C CA . TYR A 1 112 ? 3.545 -6.539 -23.229 1.00 61.38 112 TYR A CA 1
ATOM 879 C C . TYR A 1 112 ? 4.645 -5.842 -22.416 1.00 61.38 112 TYR A C 1
ATOM 881 O O . TYR A 1 112 ? 5.643 -5.427 -22.987 1.00 61.38 112 TYR A O 1
ATOM 889 N N . GLN A 1 113 ? 4.508 -5.763 -21.092 1.00 60.72 113 GLN A N 1
ATOM 890 C CA . GLN A 1 113 ? 5.500 -5.143 -20.203 1.00 60.72 113 GLN A CA 1
ATOM 891 C C . GLN A 1 113 ? 6.697 -6.044 -19.902 1.00 60.72 113 GLN A C 1
ATOM 893 O O . GLN A 1 113 ? 7.731 -5.560 -19.454 1.00 60.72 113 GLN A O 1
ATOM 898 N N . ILE A 1 114 ? 6.553 -7.350 -20.129 1.00 62.25 114 ILE A N 1
ATOM 899 C CA . ILE A 1 114 ? 7.633 -8.327 -19.966 1.00 62.25 114 ILE A CA 1
ATOM 900 C C . ILE A 1 114 ? 8.395 -8.515 -21.295 1.00 62.25 114 ILE A C 1
ATOM 902 O O . ILE A 1 114 ? 9.588 -8.806 -21.287 1.00 62.25 114 ILE A O 1
ATOM 906 N N . LYS A 1 115 ? 7.728 -8.328 -22.445 1.00 49.88 115 LYS A N 1
ATOM 907 C CA . LYS A 1 115 ? 8.219 -8.704 -23.786 1.00 49.88 115 LYS A CA 1
ATOM 908 C C . LYS A 1 115 ? 8.904 -7.591 -24.599 1.00 49.88 115 LYS A C 1
ATOM 910 O O . LYS A 1 115 ? 8.920 -7.681 -25.823 1.00 49.88 115 LYS A O 1
ATOM 915 N N . GLU A 1 116 ? 9.539 -6.593 -23.987 1.00 47.44 116 GLU A N 1
ATOM 916 C CA . GLU A 1 116 ? 10.482 -5.757 -24.764 1.00 47.44 116 GLU A CA 1
ATOM 917 C C . GLU A 1 116 ? 11.836 -6.444 -25.023 1.00 47.44 116 GLU A C 1
ATOM 919 O O . GLU A 1 116 ? 12.628 -5.929 -25.807 1.00 47.44 116 GLU A O 1
ATOM 924 N N . HIS A 1 117 ? 12.095 -7.630 -24.449 1.00 47.16 117 HIS A N 1
ATOM 925 C CA . HIS A 1 117 ? 13.387 -8.306 -24.621 1.00 47.16 117 HIS A CA 1
ATOM 926 C C . HIS A 1 117 ? 13.400 -9.546 -25.532 1.00 47.16 117 HIS A C 1
ATOM 928 O O . HIS A 1 117 ? 14.486 -9.946 -25.938 1.00 47.16 117 HIS A O 1
ATOM 934 N N . ASP A 1 118 ? 12.246 -10.105 -25.921 1.00 42.75 118 ASP A N 1
ATOM 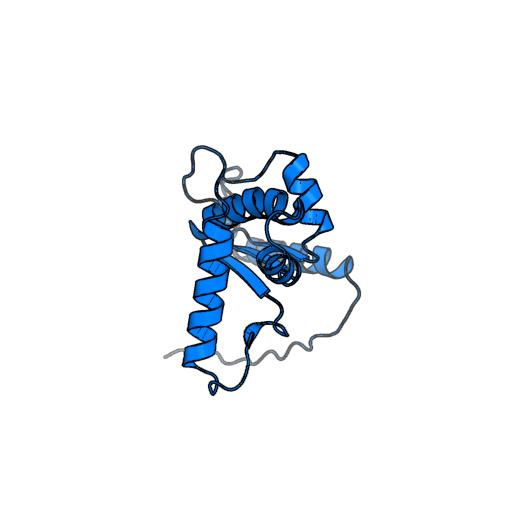935 C CA . ASP A 1 118 ? 12.188 -11.281 -26.803 1.00 42.75 118 ASP A CA 1
ATOM 936 C C . ASP A 1 118 ? 11.066 -11.145 -27.840 1.00 42.75 118 ASP A C 1
ATOM 938 O O . ASP A 1 118 ? 9.881 -11.394 -27.587 1.00 42.75 118 ASP A O 1
ATOM 942 N N . ALA A 1 119 ? 11.460 -10.737 -29.046 1.00 44.28 119 ALA A N 1
ATOM 943 C CA . ALA A 1 119 ? 10.613 -10.810 -30.222 1.00 44.28 119 ALA A CA 1
ATOM 944 C C . ALA A 1 119 ? 10.249 -12.279 -30.507 1.00 44.28 119 ALA A C 1
ATOM 946 O O . ALA A 1 119 ? 11.127 -13.131 -30.599 1.00 44.28 119 ALA A O 1
ATOM 947 N N . ALA A 1 120 ? 8.952 -12.523 -30.719 1.00 47.34 120 ALA A N 1
ATOM 948 C CA . ALA A 1 120 ? 8.312 -13.800 -31.057 1.00 47.34 120 ALA A CA 1
ATOM 949 C C . ALA A 1 120 ? 8.062 -14.759 -29.880 1.00 47.34 120 ALA A C 1
ATOM 951 O O . ALA A 1 120 ? 8.779 -15.732 -29.672 1.00 47.34 120 ALA A O 1
ATOM 952 N N . VAL A 1 121 ? 6.937 -14.570 -29.179 1.00 50.31 121 VAL A N 1
ATOM 953 C CA . VAL A 1 121 ? 6.336 -15.674 -28.416 1.00 50.31 121 VAL A CA 1
ATOM 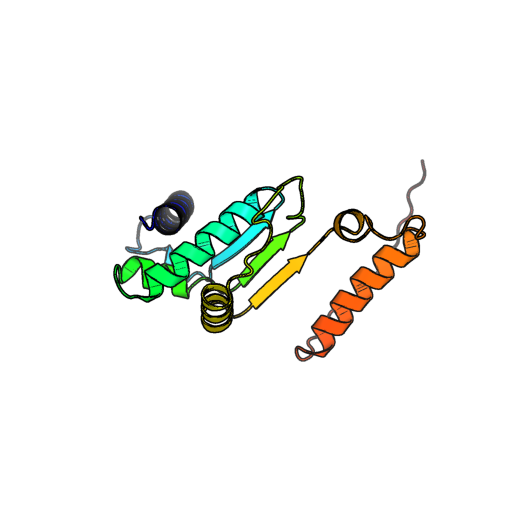954 C C . VAL A 1 121 ? 4.845 -15.741 -28.706 1.00 50.31 121 VAL A C 1
ATOM 956 O O . VAL A 1 121 ? 4.105 -14.806 -28.385 1.00 50.31 121 VAL A O 1
ATOM 959 N N . ASP A 1 122 ? 4.476 -16.872 -29.301 1.00 44.06 122 ASP A N 1
ATOM 960 C CA . ASP A 1 122 ? 3.137 -17.380 -29.583 1.00 44.06 122 ASP A CA 1
ATOM 961 C C . ASP A 1 122 ? 2.180 -17.175 -28.395 1.00 44.06 122 ASP A C 1
ATOM 963 O O . ASP A 1 122 ? 2.507 -17.475 -27.240 1.00 44.06 122 ASP A O 1
ATOM 967 N N . TRP A 1 123 ? 1.023 -16.574 -28.665 1.00 46.50 123 TRP A N 1
ATOM 968 C CA . TRP A 1 123 ? 0.179 -15.944 -27.646 1.00 46.50 123 TRP A CA 1
ATOM 969 C C . TRP A 1 123 ? -0.556 -16.943 -26.754 1.00 46.50 123 TRP A C 1
ATOM 971 O O . TRP A 1 123 ? -0.758 -16.656 -25.575 1.00 46.50 123 TRP A O 1
ATOM 981 N N . GLU A 1 124 ? -0.854 -18.139 -27.260 1.00 45.31 124 GLU A N 1
ATOM 982 C CA . GLU A 1 124 ? -1.514 -19.197 -26.482 1.00 45.31 124 GLU A CA 1
ATOM 983 C C . GLU A 1 124 ? -0.628 -19.704 -25.331 1.00 45.31 124 GLU A C 1
ATOM 985 O O . GLU A 1 124 ? -1.120 -20.038 -24.255 1.00 45.31 124 GLU A O 1
ATOM 990 N N . ARG A 1 125 ? 0.700 -19.666 -25.504 1.00 39.75 125 ARG A N 1
ATOM 991 C CA . ARG A 1 125 ? 1.661 -20.107 -24.483 1.00 39.75 125 ARG A CA 1
ATOM 992 C C . ARG A 1 125 ? 1.919 -19.049 -23.408 1.00 39.75 125 ARG A C 1
ATOM 994 O O . ARG A 1 125 ? 2.305 -19.377 -22.290 1.00 39.75 125 ARG A O 1
ATOM 1001 N N . ALA A 1 126 ? 1.705 -17.769 -23.720 1.00 43.31 126 ALA A N 1
ATOM 1002 C CA . ALA A 1 126 ? 1.924 -16.674 -22.774 1.00 43.31 126 ALA A CA 1
ATOM 1003 C C . ALA A 1 126 ? 0.845 -16.621 -21.677 1.00 43.31 126 ALA A C 1
ATOM 1005 O O . ALA A 1 126 ? 1.159 -16.320 -20.523 1.00 43.31 126 ALA A O 1
ATOM 1006 N N . GLU A 1 127 ? -0.406 -16.959 -22.007 1.00 43.88 127 GLU A N 1
ATOM 1007 C CA . GLU A 1 127 ? -1.477 -17.104 -21.012 1.00 43.88 127 GLU A CA 1
ATOM 1008 C C . GLU A 1 127 ? -1.224 -18.296 -20.077 1.00 43.88 127 GLU A C 1
ATOM 1010 O O . GLU A 1 127 ? -1.463 -18.198 -18.870 1.00 43.88 127 GLU A O 1
ATOM 1015 N N . GLU A 1 128 ? -0.668 -19.390 -20.608 1.00 44.50 128 GLU A N 1
ATOM 1016 C CA . GLU A 1 128 ? -0.279 -20.567 -19.829 1.00 44.50 128 GLU A CA 1
ATOM 1017 C C . GLU A 1 128 ? 0.850 -20.241 -18.843 1.00 44.50 128 GLU A C 1
ATOM 1019 O O . GLU A 1 128 ? 0.698 -20.518 -17.659 1.00 44.50 128 GLU A O 1
ATOM 1024 N N . VAL A 1 129 ? 1.906 -19.533 -19.263 1.00 43.28 129 VAL A N 1
ATOM 1025 C CA . VAL A 1 129 ? 3.025 -19.129 -18.381 1.00 43.28 129 VAL A CA 1
ATOM 1026 C C . VAL A 1 129 ? 2.587 -18.141 -17.292 1.00 43.28 129 VAL A C 1
ATOM 1028 O O . VAL A 1 129 ? 3.050 -18.218 -16.151 1.00 43.28 129 VAL A O 1
ATOM 1031 N N . CYS A 1 130 ? 1.669 -17.220 -17.599 1.00 41.62 130 CYS A N 1
ATOM 1032 C CA . CYS A 1 130 ? 1.115 -16.300 -16.601 1.00 41.62 130 CYS A CA 1
ATOM 1033 C C . CYS A 1 130 ? 0.203 -17.040 -15.599 1.00 41.62 130 CYS A C 1
ATOM 1035 O O . CYS A 1 130 ? 0.196 -16.733 -14.399 1.00 41.62 130 CYS A O 1
ATOM 1037 N N . GLY A 1 131 ? -0.523 -18.057 -16.077 1.00 43.84 131 GLY A N 1
ATOM 1038 C CA . GLY A 1 131 ? -1.300 -18.990 -15.265 1.00 43.84 131 GLY A CA 1
ATOM 1039 C C . GLY A 1 131 ? -0.430 -19.892 -14.386 1.00 43.84 131 GLY A C 1
ATOM 1040 O O . GLY A 1 131 ? -0.714 -20.035 -13.199 1.00 43.84 131 GLY A O 1
ATOM 1041 N N . GLU A 1 132 ? 0.659 -20.438 -14.924 1.00 42.56 132 GLU A N 1
ATOM 1042 C CA . GLU A 1 132 ? 1.644 -21.264 -14.219 1.00 42.56 132 GLU A CA 1
ATOM 1043 C C . GLU A 1 132 ? 2.424 -20.460 -13.184 1.00 42.56 132 GLU A C 1
ATOM 1045 O O . GLU A 1 132 ? 2.582 -20.921 -12.060 1.00 42.56 132 GLU A O 1
ATOM 1050 N N . SER A 1 133 ? 2.818 -19.223 -13.495 1.00 39.69 133 SER A N 1
ATOM 1051 C CA . SER A 1 133 ? 3.434 -18.319 -12.517 1.00 39.69 133 SER A CA 1
ATOM 1052 C C . SER A 1 133 ? 2.457 -18.014 -11.377 1.00 39.69 133 SER A C 1
ATOM 1054 O O . SER A 1 133 ? 2.821 -18.110 -10.207 1.00 39.69 133 SER A O 1
ATOM 1056 N N . SER A 1 134 ? 1.178 -17.753 -11.684 1.00 40.53 134 SER A N 1
ATOM 1057 C CA . SER A 1 134 ? 0.120 -17.642 -10.665 1.00 40.53 134 SER A CA 1
ATOM 1058 C C . SER A 1 134 ? -0.078 -18.928 -9.851 1.00 40.53 134 SER A C 1
ATOM 1060 O O . SER A 1 134 ? -0.424 -18.847 -8.673 1.00 40.53 134 SER A O 1
ATOM 1062 N N . LEU A 1 135 ? 0.121 -20.109 -10.442 1.00 37.84 135 LEU A N 1
ATOM 1063 C CA . LEU A 1 135 ? 0.034 -21.402 -9.754 1.00 37.84 135 LEU A CA 1
ATOM 1064 C C . LEU A 1 135 ? 1.271 -21.681 -8.886 1.00 37.84 135 LEU A C 1
ATOM 1066 O O . LEU A 1 135 ? 1.113 -22.181 -7.776 1.00 37.84 135 LEU A O 1
ATOM 1070 N N . ALA A 1 136 ? 2.468 -21.297 -9.328 1.00 36.81 136 ALA A N 1
ATOM 1071 C CA . ALA A 1 136 ? 3.715 -21.409 -8.573 1.00 36.81 136 ALA A CA 1
ATOM 1072 C C . ALA A 1 136 ? 3.709 -20.486 -7.342 1.00 36.81 136 ALA A C 1
ATOM 1074 O O . ALA A 1 136 ? 4.037 -20.918 -6.236 1.00 36.81 136 ALA A O 1
ATOM 1075 N N . TRP A 1 137 ? 3.210 -19.253 -7.494 1.00 36.38 137 TRP A N 1
ATOM 1076 C CA . TRP A 1 137 ? 2.967 -18.347 -6.366 1.00 36.38 137 TRP A CA 1
ATOM 1077 C C . TRP A 1 137 ? 1.884 -18.873 -5.407 1.00 36.38 137 TRP A C 1
ATOM 1079 O O . TRP A 1 137 ? 1.997 -18.688 -4.196 1.00 36.38 137 TRP A O 1
ATOM 1089 N N . ARG A 1 138 ? 0.860 -19.581 -5.912 1.00 36.31 138 ARG A N 1
ATOM 1090 C CA . ARG A 1 138 ? -0.168 -20.237 -5.079 1.00 36.31 138 ARG A CA 1
ATOM 1091 C C . ARG A 1 138 ? 0.314 -21.514 -4.393 1.00 36.31 138 ARG A C 1
ATOM 1093 O O . ARG A 1 138 ? -0.249 -21.868 -3.371 1.00 36.31 138 ARG A O 1
ATOM 1100 N N . GLN A 1 139 ? 1.327 -22.215 -4.897 1.00 38.41 139 GLN A N 1
ATOM 1101 C CA . GLN A 1 139 ? 1.867 -23.397 -4.210 1.00 38.41 139 GLN A CA 1
ATOM 1102 C C . GLN A 1 139 ? 2.702 -23.031 -2.975 1.00 38.41 139 GLN A C 1
ATOM 1104 O O . GLN A 1 139 ? 2.766 -23.816 -2.033 1.00 38.41 139 GLN A O 1
ATOM 1109 N N . HIS A 1 140 ? 3.263 -21.818 -2.929 1.00 40.12 140 HIS A N 1
ATOM 1110 C CA . HIS A 1 140 ? 3.960 -21.291 -1.750 1.00 40.12 140 HIS A CA 1
ATOM 1111 C C . HIS A 1 140 ? 3.028 -20.764 -0.641 1.00 40.12 140 HIS A C 1
ATOM 1113 O O . HIS A 1 140 ? 3.491 -20.507 0.468 1.00 40.12 140 HIS A O 1
ATOM 1119 N N . GLN A 1 141 ? 1.725 -20.619 -0.905 1.00 38.81 141 GLN A N 1
ATOM 1120 C CA . GLN A 1 141 ? 0.717 -20.145 0.050 1.00 38.81 141 GLN A CA 1
ATOM 1121 C C . GLN A 1 141 ? -0.398 -21.195 0.134 1.00 38.81 141 GLN A C 1
ATOM 1123 O O . GLN A 1 141 ? -1.180 -21.346 -0.796 1.00 38.81 141 GLN A O 1
ATOM 1128 N N . GLY A 1 142 ? -0.422 -21.960 1.228 1.00 33.94 142 GLY A N 1
ATOM 1129 C CA . GLY A 1 142 ? -1.242 -23.158 1.439 1.00 33.94 142 GLY A CA 1
ATOM 1130 C C . GLY A 1 142 ? -2.645 -23.178 0.805 1.00 33.94 142 GLY A C 1
ATOM 1131 O O . GLY A 1 142 ? -3.403 -22.211 0.831 1.00 33.94 142 GLY A O 1
ATOM 1132 N N . GLN A 1 143 ? -2.969 -24.352 0.261 1.00 39.53 143 GLN A N 1
ATOM 1133 C CA . GLN A 1 143 ? -4.184 -24.721 -0.466 1.00 39.53 143 GLN A CA 1
ATOM 1134 C C . GLN A 1 143 ? -5.498 -24.247 0.184 1.00 39.53 143 GLN A C 1
ATOM 1136 O O . GLN A 1 143 ? -5.793 -24.577 1.328 1.00 39.53 143 GLN A O 1
ATOM 1141 N N . SER A 1 144 ? -6.378 -23.641 -0.619 1.00 33.22 144 SER A N 1
ATOM 1142 C CA . SER A 1 144 ? -7.815 -23.926 -0.542 1.00 33.22 144 SER A CA 1
ATOM 1143 C C . SER A 1 144 ? -8.427 -23.928 -1.948 1.00 33.22 144 SER A C 1
ATOM 1145 O O . SER A 1 144 ? -8.053 -23.162 -2.835 1.00 33.22 144 SER A O 1
ATOM 1147 N N . SER A 1 145 ? -9.277 -24.922 -2.172 1.00 36.12 145 SER A N 1
ATOM 1148 C CA . SER A 1 145 ? -9.763 -25.435 -3.451 1.00 36.12 145 SER A CA 1
ATOM 1149 C C . SER A 1 145 ? -10.707 -24.486 -4.195 1.00 36.12 145 SER A C 1
ATOM 1151 O O . SER A 1 145 ? -11.669 -24.001 -3.605 1.00 36.12 145 SER A O 1
ATOM 1153 N N . PHE A 1 146 ? -10.527 -24.342 -5.514 1.00 31.30 146 PHE A N 1
ATOM 1154 C CA . PHE A 1 146 ? -11.578 -23.841 -6.406 1.00 31.30 146 PHE A CA 1
ATOM 1155 C C . PHE A 1 146 ? -11.891 -24.867 -7.502 1.00 31.30 146 PHE A C 1
ATOM 1157 O O . PHE A 1 146 ? -11.021 -25.276 -8.274 1.00 31.30 146 PHE A O 1
ATOM 1164 N N . SER A 1 147 ? -13.149 -25.294 -7.540 1.00 30.61 147 SER A N 1
ATOM 1165 C CA . SER A 1 147 ? -13.750 -26.196 -8.517 1.00 30.61 147 SER A CA 1
ATOM 1166 C C . SER A 1 147 ? -13.945 -25.483 -9.858 1.00 30.61 147 SER A C 1
ATOM 1168 O O . SER A 1 147 ? -14.603 -24.453 -9.969 1.00 30.61 147 SER A O 1
ATOM 1170 N N . ARG A 1 148 ? -13.366 -26.053 -10.917 1.00 30.88 148 ARG A N 1
ATOM 1171 C CA . ARG A 1 148 ? -13.440 -25.529 -12.285 1.00 30.88 148 ARG A CA 1
ATOM 1172 C C . ARG A 1 148 ? -14.778 -25.936 -12.919 1.00 30.88 148 ARG A C 1
ATOM 1174 O O . ARG A 1 148 ? -14.871 -27.011 -13.504 1.00 30.88 148 ARG A O 1
ATOM 1181 N N . GLN 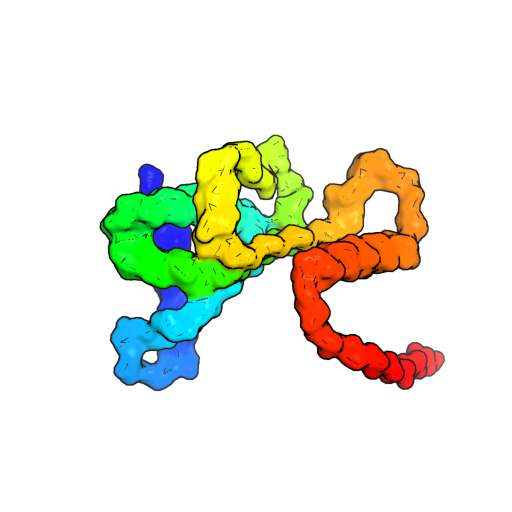A 1 149 ? -15.814 -25.100 -12.844 1.00 30.42 149 GLN A N 1
ATOM 1182 C CA . GLN A 1 149 ? -16.972 -25.244 -13.738 1.00 30.42 149 GLN A CA 1
ATOM 1183 C C . GLN A 1 149 ? -16.603 -24.691 -15.121 1.00 30.42 149 GLN A C 1
ATOM 1185 O O . GLN A 1 149 ? -16.560 -23.484 -15.344 1.00 30.42 149 GLN A O 1
ATOM 1190 N N . ARG A 1 150 ? -16.304 -25.591 -16.065 1.00 33.31 150 ARG A N 1
ATOM 1191 C CA . ARG A 1 150 ? -16.290 -25.273 -17.498 1.00 33.31 150 ARG A CA 1
ATOM 1192 C C . ARG A 1 150 ? -17.732 -25.311 -18.004 1.00 33.31 150 ARG A C 1
ATOM 1194 O O . ARG A 1 150 ? -18.282 -26.392 -18.180 1.00 33.31 150 ARG A O 1
ATOM 1201 N N . SER A 1 151 ? -18.324 -24.148 -18.254 1.00 30.59 151 SER A N 1
ATOM 1202 C CA . SER A 1 151 ? -19.539 -24.030 -19.062 1.00 30.59 151 SER A CA 1
ATOM 1203 C C . SER A 1 151 ? -19.135 -23.730 -20.504 1.00 30.59 151 SER A C 1
ATOM 1205 O O . SER A 1 151 ? -18.702 -22.627 -20.826 1.00 30.59 151 SER A O 1
ATOM 1207 N N . LEU A 1 152 ? -19.246 -24.748 -21.354 1.00 37.19 152 LEU A N 1
ATOM 1208 C CA . LEU A 1 152 ? -19.216 -24.634 -22.808 1.00 37.19 152 LEU A CA 1
ATOM 1209 C C . LEU A 1 152 ? -20.510 -23.969 -23.294 1.00 37.19 152 LEU A C 1
ATOM 1211 O O . LEU A 1 152 ? -21.592 -24.482 -23.036 1.00 37.19 152 LEU A O 1
ATOM 1215 N N . SER A 1 153 ? -20.405 -22.918 -24.101 1.00 34.06 153 SER A N 1
ATOM 1216 C CA . SER A 1 153 ? -21.253 -22.787 -25.292 1.00 34.06 153 SER A CA 1
ATOM 1217 C C . SER A 1 153 ? -20.571 -21.886 -26.320 1.00 34.06 153 SER A C 1
ATOM 1219 O O . SER A 1 153 ? -20.280 -20.719 -26.082 1.00 34.06 153 SER A O 1
ATOM 1221 N N . ARG A 1 154 ? -20.261 -22.495 -27.468 1.00 34.34 154 ARG A N 1
ATOM 1222 C CA . ARG A 1 154 ? -19.925 -21.805 -28.713 1.00 34.34 154 ARG A CA 1
ATOM 1223 C C . ARG A 1 154 ? -21.199 -21.143 -29.227 1.00 34.34 154 ARG A C 1
ATOM 1225 O O . ARG A 1 154 ? -22.219 -21.819 -29.317 1.00 34.34 154 ARG A O 1
ATOM 1232 N N . ILE A 1 155 ? -21.108 -19.883 -29.625 1.00 35.06 155 ILE A N 1
ATOM 1233 C CA . ILE A 1 155 ? -22.070 -19.252 -30.528 1.00 35.06 155 ILE A CA 1
ATOM 1234 C C . ILE A 1 155 ? -21.315 -18.977 -31.828 1.00 35.06 155 ILE A C 1
ATOM 1236 O O . ILE A 1 155 ? -20.307 -18.270 -31.793 1.00 35.06 155 ILE A O 1
ATOM 1240 N N . PRO A 1 156 ? -21.776 -19.516 -32.961 1.00 35.94 156 PRO A N 1
ATOM 1241 C CA . PRO A 1 156 ? -21.660 -18.803 -34.220 1.00 35.94 156 PRO A CA 1
ATOM 1242 C C . PRO A 1 156 ? -23.048 -18.485 -34.790 1.00 35.94 156 PRO A C 1
ATOM 1244 O O . PRO A 1 156 ? -23.979 -19.284 -34.669 1.00 35.94 156 PRO A O 1
ATOM 1247 N N . LEU A 1 157 ? -23.132 -17.280 -35.361 1.00 37.84 157 LEU A N 1
ATOM 1248 C CA . LEU A 1 157 ? -24.220 -16.761 -36.195 1.00 37.84 157 LEU A CA 1
ATOM 1249 C C . LEU A 1 157 ? -24.422 -17.607 -37.458 1.00 37.84 157 LEU A C 1
ATOM 1251 O O . LEU A 1 157 ? -23.405 -18.120 -37.981 1.00 37.84 157 LEU A O 1
#

Secondary structure (DSSP, 8-state):
---HHHHHHHHHHHHHHHTTS-S--TTTTTTPPEEEEEETTHHHHHHHHHHHHHHHTTTS-HHHHHHHTTEEEEEEES--SS-SS-SS---HHHHHHHHHH-SEEEEE--HHHHTTS-S---HHHHHHHHHHHHHHHHHTS----------------

pLDDT: mean 71.31, std 22.14, range [30.42, 96.5]

Sequence (157 aa):
MTMVLCNHLKALLESAVRQNLPEEEEDATFDFQVILVGFSKGCVVLNQIIYELSMVSAGVDPRLNAFASRISTMYWLDGGHSGESNTWITDEKFLYHLAKHVPSIRVHVTPYQIKEHDAAVDWERAEEVCGESSLAWRQHQGQSSFSRQRSLSRIPL

Radius of gyration: 19.64 Å; Cα contacts (8 Å, |Δi|>4): 139; chains: 1; bounding box: 42×43×52 Å

Organism: NCBI:txid174260

InterPro domains:
  IPR018881 Mitochondrial protein C2orf69 [PF10561] (27-119)
  IPR018881 Mitochondrial protein C2orf69 [PTHR31296] (22-118)

Mean predicted aligned error: 13.9 Å

Solvent-accessible surface area (backbone atoms only — not comparable to full-atom values): 9805 Å² total; per-residue (Å²): 137,80,66,56,63,64,51,50,54,51,52,51,51,53,52,57,47,58,77,74,46,82,94,83,56,100,60,81,56,74,88,52,75,37,71,48,75,15,52,39,74,36,25,55,53,52,53,54,43,48,62,38,50,60,54,34,71,70,62,83,40,68,70,59,33,57,54,57,68,28,34,45,33,42,34,34,33,45,42,78,74,89,58,97,64,77,72,63,90,78,57,62,72,54,52,53,46,44,65,74,58,33,83,37,79,44,79,46,72,49,70,76,74,69,46,84,80,56,88,87,72,68,68,79,57,53,58,49,52,56,49,48,51,55,47,56,59,43,68,77,47,79,88,80,91,80,85,84,81,82,81,86,78,89,82,82,134

Nearest PDB structures (foldseek):
  1w5f-assembly1_B  TM=3.434E-01  e=7.025E-02  Thermotoga maritima
  5mn7-assembly1_A  TM=3.856E-01  e=1.054E+00  Staphylococcus aureus
  2w58-assembly1_A  TM=2.309E-01  e=3.078E-01  Geobacillus kaustophilus HTA426
  4mrn-assembly1_A  TM=2.553E-01  e=1.525E+00  Novosphingobium aromaticivorans DSM 12444
  4f4c-assembly1_A  TM=2.661E-01  e=2.075E+00  Caenorhabditis elegans